Protein AF-A0A7V1MYL5-F1 (afdb_monomer_lite)

Sequence (142 aa):
MQVKKLQQYIEDFKVYLKKDRIFQEAAKWEAQANFQKHWDIDSPDFGSMYKQCLKNTQTQRLWKRESWFPKEMMLKLIAVDQEFVRRMFKDLFDESREIETRISRFKFGCDELLSDFKKQNKRSIENNHYHDNNEMILLYLS

Radius of gyration: 18.58 Å; chains: 1; bounding box: 40×32×63 Å

Foldseek 3Di:
DCVVVVVVVVVVVVVVVVPDDPPVCVQLVVLCVQLVVQDDLPDPCQLVSLVSSQDGPPDNVLQDDVVGHLSVLVSLLCVLPVVLVSVLLVLCPPVVDDNVVSLVSSVVSSVVSLVSSCVVVVPDPDDDNRPPVVSVVVSSVD

Secondary structure (DSSP, 8-state):
--HHHHHHHHHHHHHHHHSS---TTHHHHHHHHHHHHH--TT-S-HHHHHHHHT--SS-STTS-BTTB-HHHHHHHHHHH-HHHHHHHHHHHH-TTS-HHHHHHHHHHHHHHHHHHHHHH-TT------S-TTSHHHHHHT-

Structure (mmCIF, N/CA/C/O backbone):
data_AF-A0A7V1MYL5-F1
#
_entry.id   AF-A0A7V1MYL5-F1
#
loop_
_atom_site.group_PDB
_atom_site.id
_atom_site.type_symbol
_atom_site.label_atom_id
_atom_site.label_alt_id
_atom_site.label_comp_id
_atom_site.label_asym_id
_atom_site.label_entity_id
_atom_site.label_seq_id
_atom_site.pdbx_PDB_ins_code
_atom_site.Cartn_x
_atom_site.Cartn_y
_atom_site.Cartn_z
_atom_site.occupancy
_atom_site.B_iso_or_equiv
_atom_site.auth_seq_id
_atom_site.auth_comp_id
_atom_site.auth_asym_id
_atom_site.auth_atom_id
_atom_site.pdbx_PDB_model_num
ATOM 1 N N . MET A 1 1 ? 10.187 -7.994 -41.493 1.00 62.62 1 MET A N 1
ATOM 2 C CA . MET A 1 1 ? 10.339 -7.405 -40.141 1.00 62.62 1 MET A CA 1
ATOM 3 C C . MET A 1 1 ? 11.825 -7.155 -39.866 1.00 62.62 1 MET A C 1
ATOM 5 O O . MET A 1 1 ? 12.607 -8.087 -39.995 1.00 62.62 1 MET A O 1
ATOM 9 N N . GLN A 1 2 ? 12.251 -5.917 -39.578 1.00 82.88 2 GLN A N 1
ATOM 10 C CA . GLN A 1 2 ? 13.680 -5.555 -39.439 1.00 82.88 2 GLN A CA 1
ATOM 11 C C . GLN A 1 2 ? 14.184 -5.752 -37.995 1.00 82.88 2 GLN A C 1
ATOM 13 O O . GLN A 1 2 ? 14.547 -4.796 -37.315 1.00 82.88 2 GLN A O 1
ATOM 18 N N . VAL A 1 3 ? 14.208 -7.004 -37.527 1.00 86.81 3 VAL A N 1
ATOM 19 C CA . VAL A 1 3 ? 14.541 -7.379 -36.134 1.00 86.81 3 VAL A CA 1
ATOM 20 C C . VAL A 1 3 ? 15.889 -6.814 -35.669 1.00 86.81 3 VAL A C 1
ATOM 22 O O . VAL A 1 3 ? 15.983 -6.290 -34.564 1.00 86.81 3 VAL A O 1
ATOM 25 N N . LYS A 1 4 ? 16.910 -6.822 -36.537 1.00 89.00 4 LYS A N 1
ATOM 26 C CA . LYS A 1 4 ? 18.237 -6.267 -36.220 1.00 89.00 4 LYS A CA 1
ATOM 27 C C . LYS A 1 4 ? 18.207 -4.763 -35.928 1.00 89.00 4 LYS A C 1
ATOM 29 O O . LYS A 1 4 ? 18.899 -4.310 -35.026 1.00 89.00 4 LYS A O 1
ATOM 34 N N . LYS A 1 5 ? 17.390 -3.988 -36.654 1.00 91.44 5 LYS A N 1
ATOM 35 C CA . LYS A 1 5 ? 17.244 -2.549 -36.382 1.00 91.44 5 LYS A CA 1
ATOM 36 C C . LYS A 1 5 ? 16.512 -2.296 -35.071 1.00 91.44 5 LYS A C 1
ATOM 38 O O . LYS A 1 5 ? 16.905 -1.407 -34.336 1.00 91.44 5 LYS A O 1
ATOM 43 N N . LEU A 1 6 ? 15.486 -3.091 -34.762 1.00 91.56 6 LEU A N 1
ATOM 44 C CA . LEU A 1 6 ? 14.777 -2.994 -33.482 1.00 91.56 6 LEU A CA 1
ATOM 45 C C . LEU A 1 6 ? 15.709 -3.276 -32.299 1.00 91.56 6 LEU A C 1
ATOM 47 O O . LEU A 1 6 ? 15.713 -2.516 -31.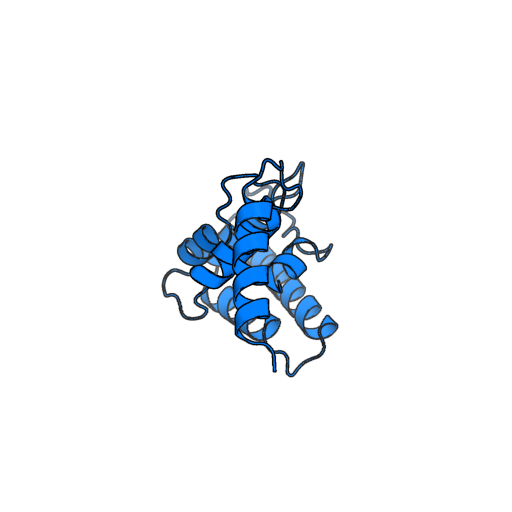340 1.00 91.56 6 LEU A O 1
ATOM 51 N N . GLN A 1 7 ? 16.533 -4.322 -32.389 1.00 94.06 7 GLN A N 1
ATOM 52 C CA . GLN A 1 7 ? 17.536 -4.629 -31.364 1.00 94.06 7 GLN A CA 1
ATOM 53 C C . GLN A 1 7 ? 18.543 -3.488 -31.198 1.00 94.06 7 GLN A C 1
ATOM 55 O O . GLN A 1 7 ? 18.810 -3.085 -30.070 1.00 94.06 7 GLN A O 1
ATOM 60 N N . GLN A 1 8 ? 19.032 -2.914 -32.303 1.00 94.69 8 GLN A N 1
ATOM 61 C CA . GLN A 1 8 ? 19.920 -1.752 -32.245 1.00 94.69 8 GLN A CA 1
ATOM 62 C C . GLN A 1 8 ? 19.246 -0.555 -31.560 1.00 94.69 8 GLN A C 1
ATOM 64 O O . GLN A 1 8 ? 19.825 0.019 -30.646 1.00 94.69 8 GLN A O 1
ATOM 69 N N . TYR A 1 9 ? 18.002 -0.227 -31.925 1.00 93.88 9 TYR A N 1
ATOM 70 C CA . TYR A 1 9 ? 17.264 0.868 -31.290 1.00 93.88 9 TYR A CA 1
ATOM 71 C C . TYR A 1 9 ? 17.023 0.639 -29.793 1.00 93.88 9 TYR A C 1
ATOM 73 O O . TYR A 1 9 ? 17.057 1.598 -29.026 1.00 93.88 9 TYR A O 1
ATOM 81 N N . ILE A 1 10 ? 16.813 -0.608 -29.356 1.00 92.06 10 ILE A N 1
ATOM 82 C CA . ILE A 1 10 ? 16.709 -0.948 -27.929 1.00 92.06 10 ILE A CA 1
ATOM 83 C C . ILE A 1 10 ? 18.030 -0.659 -27.208 1.00 92.06 10 ILE A C 1
ATOM 85 O O . ILE A 1 10 ? 18.016 -0.057 -26.134 1.00 92.06 10 ILE A O 1
ATOM 89 N N . GLU A 1 11 ? 19.166 -1.066 -27.776 1.00 94.12 11 GLU A N 1
ATOM 90 C CA . GLU A 1 11 ? 20.478 -0.819 -27.165 1.00 94.12 11 GLU A CA 1
ATOM 91 C C . GLU A 1 11 ? 20.837 0.672 -27.154 1.00 94.12 11 GLU A C 1
ATOM 93 O O . GLU A 1 11 ? 21.241 1.198 -26.114 1.00 94.12 11 GLU A O 1
ATOM 98 N N . ASP A 1 12 ? 20.586 1.386 -28.252 1.00 91.06 12 ASP A N 1
ATOM 99 C CA . ASP A 1 12 ? 20.787 2.835 -28.337 1.00 91.06 12 ASP A CA 1
ATOM 100 C C . ASP A 1 12 ? 19.919 3.573 -27.309 1.00 91.06 12 ASP A C 1
ATOM 102 O O . ASP A 1 12 ? 20.387 4.496 -26.637 1.00 91.06 12 ASP A O 1
ATOM 106 N N . PHE A 1 13 ? 18.670 3.133 -27.121 1.00 85.44 13 PHE A N 1
ATOM 107 C CA . PHE A 1 13 ? 17.770 3.697 -26.119 1.00 85.44 13 PHE A CA 1
ATOM 108 C C . PHE A 1 13 ? 18.252 3.424 -24.688 1.00 85.44 13 PHE A C 1
ATOM 110 O O . PHE A 1 13 ? 18.235 4.329 -23.856 1.00 85.44 13 PHE A O 1
ATOM 117 N N . LYS A 1 14 ? 18.764 2.224 -24.384 1.00 84.94 14 LYS A N 1
ATOM 118 C CA . LYS A 1 14 ? 19.378 1.927 -23.074 1.00 84.94 14 LYS A CA 1
ATOM 119 C C . LYS A 1 14 ? 20.594 2.811 -22.796 1.00 84.94 14 LYS A C 1
ATOM 121 O O . LYS A 1 14 ? 20.777 3.252 -21.663 1.00 84.94 14 LYS A O 1
ATOM 126 N N . VAL A 1 15 ? 21.433 3.065 -23.803 1.00 86.38 15 VAL A N 1
ATOM 127 C CA . VAL A 1 15 ? 22.581 3.983 -23.687 1.00 86.38 15 VAL A CA 1
ATOM 128 C C . VAL A 1 15 ? 22.099 5.417 -23.477 1.00 86.38 15 VAL A C 1
ATOM 130 O O . VAL A 1 15 ? 22.614 6.111 -22.601 1.00 86.38 15 VAL A O 1
ATOM 133 N N . TYR A 1 16 ? 21.078 5.841 -24.223 1.00 82.31 16 TYR A N 1
ATOM 134 C CA . TYR A 1 16 ? 20.434 7.141 -24.059 1.00 82.31 16 TYR A CA 1
ATOM 135 C C . TYR A 1 16 ? 19.884 7.338 -22.639 1.00 82.31 16 TYR A C 1
ATOM 137 O O . TYR A 1 16 ? 20.149 8.370 -22.030 1.00 82.31 16 TYR A O 1
ATOM 145 N N . LEU A 1 17 ? 19.209 6.335 -22.066 1.00 73.81 17 LEU A N 1
ATOM 146 C CA . LEU A 1 17 ? 18.688 6.388 -20.693 1.00 73.81 17 LEU A CA 1
ATOM 147 C C . LEU A 1 17 ? 19.784 6.573 -19.629 1.00 73.81 17 LEU A C 1
ATOM 149 O O . LEU A 1 17 ? 19.512 7.133 -18.571 1.00 73.81 17 LEU A O 1
ATOM 153 N N . LYS A 1 18 ? 21.016 6.121 -19.897 1.00 75.44 18 LYS A N 1
ATOM 154 C CA . LYS A 1 18 ? 22.171 6.269 -18.992 1.00 75.44 18 LYS A CA 1
ATOM 155 C C . LYS A 1 18 ? 22.897 7.608 -19.146 1.00 75.44 18 LYS A C 1
ATOM 157 O O . LYS A 1 18 ? 23.696 7.961 -18.281 1.00 75.44 18 LYS A O 1
ATOM 162 N N . LYS A 1 19 ? 22.657 8.343 -20.238 1.00 73.31 19 LYS A N 1
ATOM 163 C CA . LYS A 1 19 ? 23.243 9.665 -20.483 1.00 73.31 19 LYS A CA 1
ATOM 164 C C . LYS A 1 19 ? 22.469 10.721 -19.697 1.00 73.31 19 LYS A C 1
ATOM 166 O O . LYS A 1 19 ? 21.553 11.357 -20.201 1.00 73.31 19 LYS A O 1
ATOM 171 N N . ASP A 1 20 ? 22.875 10.853 -18.442 1.00 61.53 20 ASP A N 1
ATOM 172 C CA . ASP A 1 20 ? 22.738 12.046 -17.612 1.00 61.53 20 ASP A CA 1
ATOM 173 C C . ASP A 1 20 ? 21.341 12.687 -17.603 1.00 61.53 20 ASP A C 1
ATOM 175 O O . ASP A 1 20 ? 21.077 13.744 -18.185 1.00 61.53 20 ASP A O 1
ATOM 179 N N . ARG A 1 21 ? 20.415 12.024 -16.909 1.00 56.59 21 ARG A N 1
ATOM 180 C CA . ARG A 1 21 ? 19.166 12.648 -16.485 1.00 56.59 21 ARG A CA 1
ATOM 181 C C . ARG A 1 21 ? 18.942 12.382 -15.011 1.00 56.59 21 ARG A C 1
ATOM 183 O O . ARG A 1 21 ? 18.824 11.235 -14.586 1.00 56.59 21 ARG A O 1
ATOM 190 N N . ILE A 1 22 ? 18.732 13.466 -14.270 1.00 62.62 22 ILE A N 1
ATOM 191 C CA . ILE A 1 22 ? 17.760 13.471 -13.178 1.00 62.62 22 ILE A CA 1
ATOM 192 C C . ILE A 1 22 ? 16.434 13.078 -13.831 1.00 62.62 22 ILE A C 1
ATOM 194 O O . ILE A 1 22 ? 15.700 13.909 -14.367 1.00 62.62 22 ILE A O 1
ATOM 198 N N . PHE A 1 23 ? 16.189 11.776 -13.926 1.00 68.00 23 PHE A N 1
ATOM 199 C CA . PHE A 1 23 ? 14.985 11.263 -14.535 1.00 68.00 23 PHE A CA 1
ATOM 200 C C . PHE A 1 23 ? 13.870 11.536 -13.525 1.00 68.00 23 PHE A C 1
ATOM 202 O O . PHE A 1 23 ? 13.802 10.895 -12.480 1.00 68.00 23 PHE A O 1
ATOM 209 N N . GLN A 1 24 ? 13.060 12.565 -13.800 1.00 68.38 24 GLN A N 1
ATOM 210 C CA . GLN A 1 24 ? 12.072 13.102 -12.852 1.00 68.38 24 GLN A CA 1
ATOM 211 C C . GLN A 1 24 ? 11.135 12.019 -12.302 1.00 68.38 24 GLN A C 1
ATOM 213 O O . GLN A 1 24 ? 10.692 12.103 -11.161 1.00 68.38 24 GLN A O 1
ATOM 218 N N . GLU A 1 25 ? 10.909 10.966 -13.088 1.00 80.81 25 GLU A N 1
ATOM 219 C CA . GLU A 1 25 ? 10.026 9.854 -12.751 1.00 80.81 25 GLU A CA 1
ATOM 220 C C . GLU A 1 25 ? 10.770 8.610 -12.231 1.00 80.81 25 GLU A C 1
ATOM 222 O O . GLU A 1 25 ? 10.181 7.540 -12.109 1.00 80.81 25 GLU A O 1
ATOM 227 N N . ALA A 1 26 ? 12.065 8.714 -11.899 1.00 84.12 26 ALA A N 1
ATOM 228 C CA . ALA A 1 26 ? 12.899 7.563 -11.517 1.00 84.12 26 ALA A CA 1
ATOM 229 C C . ALA A 1 26 ? 12.362 6.891 -10.262 1.00 84.12 26 ALA A C 1
ATOM 231 O O . ALA A 1 26 ? 12.340 5.668 -10.166 1.00 84.12 26 ALA A O 1
ATOM 232 N N . ALA A 1 27 ? 11.864 7.710 -9.336 1.00 87.44 27 ALA A N 1
ATOM 233 C CA . ALA A 1 27 ? 11.191 7.242 -8.144 1.00 87.44 27 ALA A CA 1
ATOM 234 C C . ALA A 1 27 ? 9.967 6.376 -8.474 1.00 87.44 27 ALA A C 1
ATOM 236 O O . ALA A 1 27 ? 9.785 5.345 -7.833 1.00 87.44 27 ALA A O 1
ATOM 237 N N . LYS A 1 28 ? 9.146 6.759 -9.464 1.00 88.38 28 LYS A N 1
ATOM 238 C CA . LYS A 1 28 ? 7.942 5.998 -9.832 1.00 88.38 28 LYS A CA 1
ATOM 239 C C . LYS A 1 28 ? 8.304 4.649 -10.450 1.00 88.38 28 LYS A C 1
ATOM 241 O O . LYS A 1 28 ? 7.750 3.640 -10.034 1.00 88.38 28 LYS A O 1
ATOM 246 N N . TRP A 1 29 ? 9.287 4.607 -11.353 1.00 89.00 29 TRP A N 1
ATOM 247 C CA . TRP A 1 29 ? 9.741 3.332 -11.928 1.00 89.00 29 TRP A CA 1
ATOM 248 C C . TRP A 1 29 ? 10.417 2.426 -10.910 1.00 89.00 29 TRP A C 1
ATOM 250 O O . TRP A 1 29 ? 10.200 1.221 -10.946 1.00 89.00 29 TRP A O 1
ATOM 260 N N . GLU A 1 30 ? 11.217 2.976 -9.990 1.00 91.56 30 GLU A N 1
ATOM 261 C CA . GLU A 1 30 ? 11.791 2.171 -8.910 1.00 91.56 30 GLU A CA 1
ATOM 262 C C . GLU A 1 30 ? 10.684 1.596 -8.015 1.00 91.56 30 GLU A C 1
ATOM 264 O O . GLU A 1 30 ? 10.732 0.418 -7.670 1.00 91.56 30 GLU A O 1
ATOM 269 N N . ALA A 1 31 ? 9.668 2.398 -7.671 1.00 91.69 31 ALA A N 1
ATOM 270 C CA . ALA A 1 31 ? 8.528 1.932 -6.885 1.00 91.69 31 ALA A CA 1
ATOM 271 C C . ALA A 1 31 ? 7.771 0.802 -7.599 1.00 91.69 31 ALA A C 1
ATOM 273 O O . ALA A 1 31 ? 7.545 -0.242 -6.993 1.00 91.69 31 ALA A O 1
ATOM 274 N N . GLN A 1 32 ? 7.455 0.970 -8.886 1.00 92.12 32 GLN A N 1
ATOM 275 C CA . GLN A 1 32 ? 6.791 -0.059 -9.688 1.00 92.12 32 GLN A CA 1
ATOM 276 C C . GLN A 1 32 ? 7.639 -1.336 -9.786 1.00 92.12 32 GLN A C 1
ATOM 278 O O . GLN A 1 32 ? 7.138 -2.435 -9.561 1.00 92.12 32 GLN A O 1
ATOM 283 N N . ALA A 1 33 ? 8.942 -1.204 -10.053 1.00 92.88 33 ALA A N 1
ATOM 284 C CA . ALA A 1 33 ? 9.854 -2.342 -10.135 1.00 92.88 33 ALA A CA 1
ATOM 285 C C . ALA A 1 33 ? 9.968 -3.093 -8.799 1.00 92.88 33 ALA A C 1
ATOM 287 O O . ALA A 1 33 ? 9.977 -4.324 -8.782 1.00 92.88 33 ALA A O 1
ATOM 288 N N . ASN A 1 34 ? 10.032 -2.375 -7.674 1.00 95.19 34 ASN A N 1
ATOM 289 C CA . ASN A 1 34 ? 10.051 -2.990 -6.348 1.00 95.19 34 ASN A CA 1
ATOM 290 C C . ASN A 1 34 ? 8.722 -3.684 -6.036 1.00 95.19 34 ASN A C 1
ATOM 292 O O . ASN A 1 34 ? 8.744 -4.798 -5.516 1.00 95.19 34 ASN A O 1
ATOM 296 N N . PHE A 1 35 ? 7.585 -3.081 -6.391 1.00 94.94 35 PHE A N 1
ATOM 297 C CA . PHE A 1 35 ? 6.274 -3.701 -6.220 1.00 94.94 35 PHE A CA 1
ATOM 298 C C . PHE A 1 35 ? 6.177 -5.006 -7.020 1.00 94.94 35 PHE A C 1
ATOM 300 O O . PHE A 1 35 ? 5.975 -6.063 -6.436 1.00 94.94 35 PHE A O 1
ATOM 307 N N . GLN A 1 36 ? 6.457 -4.973 -8.326 1.00 93.44 36 GLN A N 1
ATOM 308 C CA . GLN A 1 36 ? 6.422 -6.158 -9.194 1.00 93.44 36 GLN A CA 1
ATOM 309 C C . GLN A 1 36 ? 7.383 -7.267 -8.749 1.00 93.44 36 GLN A C 1
ATOM 311 O O . GLN A 1 36 ? 7.089 -8.448 -8.908 1.00 93.44 36 GLN A O 1
ATOM 316 N N . LYS A 1 37 ? 8.546 -6.902 -8.201 1.00 96.25 37 LYS A N 1
ATOM 317 C CA . LYS A 1 37 ? 9.555 -7.865 -7.752 1.00 96.25 37 LYS A CA 1
ATOM 318 C C . LYS A 1 37 ? 9.194 -8.548 -6.434 1.00 96.25 37 LYS A C 1
ATOM 320 O O . LYS A 1 37 ? 9.580 -9.697 -6.230 1.00 96.25 37 LYS A O 1
ATOM 325 N N . HIS A 1 38 ? 8.569 -7.820 -5.513 1.00 96.94 38 HIS A N 1
ATOM 326 C CA . HIS A 1 38 ? 8.392 -8.265 -4.132 1.00 96.94 38 HIS A CA 1
ATOM 327 C C . HIS A 1 38 ? 6.958 -8.663 -3.794 1.00 96.94 38 HIS A C 1
ATOM 329 O O . HIS A 1 38 ? 6.767 -9.337 -2.785 1.00 96.94 38 HIS A O 1
ATOM 335 N N . TRP A 1 39 ? 5.972 -8.261 -4.596 1.00 97.38 39 TRP A N 1
ATOM 336 C CA . TRP A 1 39 ? 4.576 -8.538 -4.304 1.00 97.38 39 TRP A CA 1
ATOM 337 C C . TRP A 1 39 ? 4.268 -10.030 -4.410 1.00 97.38 39 TRP A C 1
ATOM 339 O O . TRP A 1 39 ? 4.371 -10.634 -5.476 1.00 97.38 39 TRP A O 1
ATOM 349 N N . ASP A 1 40 ? 3.840 -10.600 -3.290 1.00 97.56 40 ASP A N 1
ATOM 350 C CA . ASP A 1 40 ? 3.341 -11.965 -3.192 1.00 97.56 40 ASP A CA 1
ATOM 351 C C . ASP A 1 40 ? 2.066 -11.945 -2.348 1.00 97.56 40 ASP A C 1
ATOM 353 O O . ASP A 1 40 ? 2.104 -11.764 -1.125 1.00 97.56 40 ASP A O 1
ATOM 357 N N . ILE A 1 41 ? 0.923 -12.110 -3.020 1.00 96.69 41 ILE A N 1
ATOM 358 C CA . ILE A 1 41 ? -0.397 -12.045 -2.390 1.00 96.69 41 ILE A CA 1
ATOM 359 C C . ILE A 1 41 ? -0.614 -13.161 -1.369 1.00 96.69 41 ILE A C 1
ATOM 361 O O . ILE A 1 41 ? -1.495 -13.022 -0.526 1.00 96.69 41 ILE A O 1
ATOM 365 N N . ASP A 1 42 ? 0.175 -14.235 -1.400 1.00 97.06 42 ASP A N 1
ATOM 366 C CA . ASP A 1 42 ? 0.085 -15.364 -0.474 1.00 97.06 42 ASP A CA 1
ATOM 367 C C . ASP A 1 42 ? 1.261 -15.389 0.527 1.00 97.06 42 ASP A C 1
ATOM 369 O O . ASP A 1 42 ? 1.385 -16.324 1.317 1.00 97.06 42 ASP A O 1
ATOM 373 N N . SER A 1 43 ? 2.062 -14.311 0.592 1.00 97.88 43 SER A N 1
ATOM 374 C CA . SER A 1 43 ? 3.162 -14.171 1.557 1.00 97.88 43 SER A CA 1
ATOM 375 C C . SER A 1 43 ? 2.685 -14.399 3.002 1.00 97.88 43 SER A C 1
ATOM 377 O O . SER A 1 43 ? 1.712 -13.757 3.422 1.00 97.88 43 SER A O 1
ATOM 379 N N . PRO A 1 44 ? 3.373 -15.241 3.798 1.00 97.00 44 PRO A N 1
ATOM 380 C CA . PRO A 1 44 ? 3.018 -15.490 5.197 1.00 97.00 44 PRO A CA 1
ATOM 381 C C . PRO A 1 44 ? 3.308 -14.294 6.118 1.00 97.00 44 PRO A C 1
ATOM 383 O O . PRO A 1 44 ? 2.663 -14.152 7.155 1.00 97.00 44 PRO A O 1
ATOM 386 N N . ASP A 1 45 ? 4.258 -13.431 5.737 1.00 97.81 45 ASP A N 1
ATOM 387 C CA . ASP A 1 45 ? 4.539 -12.152 6.395 1.00 97.81 45 ASP A CA 1
ATOM 388 C C . ASP A 1 45 ? 4.158 -11.017 5.438 1.00 97.81 45 ASP A C 1
ATOM 390 O O . ASP A 1 45 ? 4.976 -10.492 4.667 1.00 97.81 45 ASP A O 1
ATOM 394 N N . PHE A 1 46 ? 2.871 -10.666 5.454 1.00 97.81 46 PHE A N 1
ATOM 395 C CA . PHE A 1 46 ? 2.325 -9.653 4.554 1.00 97.81 46 PHE A CA 1
ATOM 396 C C . PHE A 1 46 ? 2.932 -8.268 4.827 1.00 97.81 46 PHE A C 1
ATOM 398 O O . PHE A 1 46 ? 3.165 -7.484 3.907 1.00 97.81 46 PHE A O 1
ATOM 405 N N . GLY A 1 47 ? 3.261 -7.972 6.089 1.00 98.12 47 GLY A N 1
ATOM 406 C CA . GLY A 1 47 ? 3.829 -6.688 6.502 1.00 98.12 47 GLY A CA 1
ATOM 407 C C . GLY A 1 47 ? 5.254 -6.476 5.995 1.00 98.12 47 GLY A C 1
ATOM 408 O O . GLY A 1 47 ? 5.585 -5.388 5.514 1.00 98.12 47 GLY A O 1
ATOM 409 N N . SER A 1 48 ? 6.108 -7.500 6.079 1.00 98.19 48 SER A N 1
ATOM 410 C CA . SER A 1 48 ? 7.467 -7.455 5.528 1.00 98.19 48 SER A CA 1
ATOM 411 C C . SER A 1 48 ? 7.454 -7.367 4.002 1.00 98.19 48 SER A C 1
ATOM 413 O O . SER A 1 48 ? 8.148 -6.518 3.437 1.00 98.19 48 SER A O 1
ATOM 415 N N . MET A 1 49 ? 6.609 -8.164 3.339 1.00 98.06 49 MET A N 1
ATOM 416 C CA . MET A 1 49 ? 6.410 -8.106 1.887 1.00 98.06 49 MET A CA 1
ATOM 417 C C . MET A 1 49 ? 5.982 -6.697 1.438 1.00 98.06 49 MET A C 1
ATOM 419 O O . MET A 1 49 ? 6.642 -6.076 0.599 1.00 98.06 49 MET A O 1
ATOM 423 N N . TYR A 1 50 ? 4.966 -6.122 2.087 1.00 98.06 50 TYR A N 1
ATOM 424 C CA . TYR A 1 50 ? 4.473 -4.776 1.792 1.00 98.06 50 TYR A CA 1
ATOM 425 C C . TYR A 1 50 ? 5.550 -3.691 1.993 1.00 98.06 50 TYR A C 1
ATOM 427 O O . TYR A 1 50 ? 5.690 -2.773 1.179 1.00 98.06 50 TYR A O 1
ATOM 435 N N . LYS A 1 51 ? 6.381 -3.799 3.045 1.00 97.31 51 LYS A N 1
ATOM 436 C CA . LYS A 1 51 ? 7.520 -2.882 3.263 1.00 97.31 51 LYS A CA 1
ATOM 437 C C . LYS A 1 51 ? 8.520 -2.915 2.112 1.00 97.31 51 LYS A C 1
ATOM 439 O O . LYS A 1 51 ? 9.042 -1.851 1.768 1.00 97.31 51 LYS A O 1
ATOM 444 N N . GLN A 1 52 ? 8.805 -4.101 1.572 1.00 96.81 52 GLN A N 1
ATOM 445 C CA . GLN A 1 52 ? 9.753 -4.287 0.472 1.00 96.81 52 GLN A CA 1
ATOM 446 C C . GLN A 1 52 ? 9.214 -3.714 -0.840 1.00 96.81 52 GLN A C 1
ATOM 448 O O . GLN A 1 52 ? 9.952 -3.012 -1.528 1.00 96.81 52 GLN A O 1
ATOM 453 N N . CYS A 1 53 ? 7.923 -3.913 -1.122 1.00 96.56 53 CYS A N 1
ATOM 454 C CA . CYS A 1 53 ? 7.255 -3.336 -2.293 1.00 96.56 53 CYS A CA 1
ATOM 455 C C . CYS A 1 53 ? 7.369 -1.804 -2.331 1.00 96.56 53 CYS A C 1
ATOM 457 O O . CYS A 1 53 ? 7.592 -1.215 -3.382 1.00 96.56 53 CYS A O 1
ATOM 459 N N . LEU A 1 54 ? 7.289 -1.155 -1.165 1.00 94.94 54 LEU A N 1
ATOM 460 C CA . LEU A 1 54 ? 7.385 0.302 -1.016 1.00 94.94 54 LEU A CA 1
ATOM 461 C C . LEU A 1 54 ? 8.767 0.766 -0.534 1.00 94.94 54 LEU A C 1
ATOM 463 O O . LEU A 1 54 ? 8.882 1.719 0.250 1.00 94.94 54 LEU A O 1
ATOM 467 N N . LYS A 1 55 ? 9.836 0.071 -0.925 1.00 93.94 55 LYS A N 1
ATOM 468 C CA . LYS A 1 55 ? 11.201 0.588 -0.792 1.00 93.94 55 LYS A CA 1
ATOM 469 C C . LYS A 1 55 ? 11.473 1.545 -1.955 1.00 93.94 55 LYS A C 1
ATOM 471 O O . LYS A 1 55 ? 11.018 1.315 -3.069 1.00 93.94 55 LYS A O 1
ATOM 476 N N . ASN A 1 56 ? 12.174 2.643 -1.696 1.00 92.31 56 ASN A N 1
ATOM 477 C CA . ASN A 1 56 ? 12.573 3.580 -2.741 1.00 92.31 56 ASN A CA 1
ATOM 478 C C . ASN A 1 56 ? 13.828 4.324 -2.307 1.00 92.31 56 ASN A C 1
ATOM 480 O O . ASN A 1 56 ? 13.858 4.885 -1.207 1.00 92.31 56 ASN A O 1
ATOM 484 N N . THR A 1 57 ? 14.857 4.298 -3.143 1.00 89.12 57 THR A N 1
ATOM 485 C CA . THR A 1 57 ? 16.131 4.969 -2.875 1.00 89.12 57 THR A CA 1
ATOM 486 C C . THR A 1 57 ? 16.103 6.448 -3.254 1.00 89.12 57 THR A C 1
ATOM 488 O O . THR A 1 57 ? 16.873 7.223 -2.694 1.00 89.12 57 THR A O 1
ATOM 491 N N . GLN A 1 58 ? 15.181 6.854 -4.134 1.00 85.56 58 GLN A N 1
ATOM 492 C CA . GLN A 1 58 ? 15.053 8.234 -4.608 1.00 85.56 58 GLN A CA 1
ATOM 493 C C . GLN A 1 58 ? 14.218 9.107 -3.664 1.00 85.56 58 GLN A C 1
ATOM 495 O O . GLN A 1 58 ? 14.605 10.225 -3.328 1.00 85.56 58 GLN A O 1
ATOM 500 N N . THR A 1 59 ? 13.036 8.641 -3.244 1.00 87.62 59 THR A N 1
ATOM 501 C CA . THR A 1 59 ? 12.147 9.421 -2.372 1.00 87.62 59 THR A CA 1
ATOM 502 C C . THR A 1 59 ? 11.067 8.579 -1.702 1.00 87.62 59 THR A C 1
ATOM 504 O O . THR A 1 59 ? 10.560 7.615 -2.262 1.00 87.62 59 THR A O 1
ATOM 507 N N . GLN A 1 60 ? 10.631 9.009 -0.520 1.00 89.12 60 GLN A N 1
ATOM 508 C CA . GLN A 1 60 ? 9.445 8.461 0.147 1.00 89.12 60 GLN A CA 1
ATOM 509 C C . GLN A 1 60 ? 8.182 9.291 -0.124 1.00 89.12 60 GLN A C 1
ATOM 511 O O . GLN A 1 60 ? 7.098 8.902 0.301 1.00 89.12 60 GLN A O 1
ATOM 516 N N . ARG A 1 61 ? 8.294 10.416 -0.852 1.00 90.94 61 ARG A N 1
ATOM 517 C CA . ARG A 1 61 ? 7.182 11.357 -1.096 1.00 90.94 61 ARG A CA 1
ATOM 518 C C . ARG A 1 61 ? 5.985 10.755 -1.836 1.00 90.94 61 ARG A C 1
ATOM 520 O O . ARG A 1 61 ? 4.914 11.355 -1.815 1.00 90.94 61 ARG A O 1
ATOM 527 N N . LEU A 1 62 ? 6.169 9.582 -2.445 1.00 91.25 62 LEU A N 1
ATOM 528 C CA . LEU A 1 62 ? 5.126 8.794 -3.102 1.00 91.25 62 LEU A CA 1
ATOM 529 C C . LEU A 1 62 ? 4.076 8.233 -2.127 1.00 91.25 62 LEU A C 1
ATOM 531 O O . LEU A 1 62 ? 2.969 7.944 -2.552 1.00 91.25 62 LEU A O 1
ATOM 535 N N . TRP A 1 63 ? 4.401 8.087 -0.839 1.00 93.06 63 TRP A N 1
ATOM 536 C CA . TRP A 1 63 ? 3.496 7.546 0.194 1.00 93.06 63 TRP A CA 1
ATOM 537 C C . TRP A 1 63 ? 3.721 8.185 1.569 1.00 93.06 63 TRP A C 1
ATOM 539 O O . TRP A 1 63 ? 3.372 7.603 2.598 1.00 93.06 63 TRP A O 1
ATOM 549 N N . LYS A 1 64 ? 4.377 9.349 1.597 1.00 92.81 64 LYS A N 1
ATOM 550 C CA . LYS A 1 64 ? 4.692 10.084 2.821 1.00 92.81 64 LYS A CA 1
ATOM 551 C C . LYS A 1 64 ? 4.859 11.573 2.553 1.00 92.81 64 LYS A C 1
ATOM 553 O O . LYS A 1 64 ? 5.816 11.988 1.899 1.00 92.81 64 LYS A O 1
ATOM 558 N N . ARG A 1 65 ? 3.956 12.388 3.090 1.00 93.69 65 ARG A N 1
ATOM 559 C CA . ARG A 1 65 ? 4.008 13.859 3.042 1.00 93.69 65 ARG A CA 1
ATOM 560 C C . ARG A 1 65 ? 3.569 14.428 4.393 1.00 93.69 65 ARG A C 1
ATOM 562 O O . ARG A 1 65 ? 3.328 13.677 5.336 1.00 93.69 65 ARG A O 1
ATOM 569 N N . GLU A 1 66 ? 3.508 15.750 4.504 1.00 91.44 66 GLU A N 1
ATOM 570 C CA . GLU A 1 66 ? 2.962 16.404 5.692 1.00 91.44 66 GLU A CA 1
ATOM 571 C C . GLU A 1 66 ? 1.515 15.948 5.916 1.00 91.44 66 GLU A C 1
ATOM 573 O O . GLU A 1 66 ? 0.683 16.055 5.016 1.00 91.44 66 GLU A O 1
ATOM 578 N N . SER A 1 67 ? 1.240 15.376 7.091 1.00 90.12 67 SER A N 1
ATOM 579 C CA . SER A 1 67 ? -0.081 14.847 7.462 1.00 90.12 67 SER A CA 1
ATOM 580 C C . SER A 1 67 ? -0.650 13.792 6.498 1.00 90.12 67 SER A C 1
ATOM 582 O O . SER A 1 67 ? -1.865 13.645 6.394 1.00 90.12 67 SER A O 1
ATOM 584 N N . TRP A 1 68 ? 0.208 13.045 5.793 1.00 95.31 68 TRP A N 1
ATOM 585 C CA . TRP A 1 68 ? -0.208 11.967 4.892 1.00 95.31 68 TRP A CA 1
ATOM 586 C C . TRP A 1 68 ? 0.762 10.787 4.982 1.00 95.31 68 TRP A C 1
ATOM 588 O O . TRP A 1 68 ? 1.888 10.860 4.482 1.00 95.31 68 TRP A O 1
ATOM 598 N N . PHE A 1 69 ? 0.324 9.705 5.637 1.00 96.50 69 PHE A N 1
ATOM 599 C CA . PHE A 1 69 ? 1.160 8.544 5.985 1.00 96.50 69 PHE A CA 1
ATOM 600 C C . PHE A 1 69 ? 0.485 7.195 5.653 1.00 96.50 69 PHE A C 1
ATOM 602 O O . PHE A 1 69 ? 0.374 6.323 6.522 1.00 96.50 69 PHE A O 1
ATOM 609 N N . PRO A 1 70 ? -0.005 6.986 4.414 1.00 97.50 70 PRO A N 1
ATOM 610 C CA . PRO A 1 70 ? -0.745 5.775 4.049 1.00 97.50 70 PRO A CA 1
ATOM 611 C C . PRO A 1 70 ? 0.079 4.492 4.190 1.00 97.50 70 PRO A C 1
ATOM 613 O O . PRO A 1 70 ? -0.464 3.462 4.589 1.00 97.50 70 PRO A O 1
ATOM 616 N N . LYS A 1 71 ? 1.393 4.530 3.917 1.00 97.00 71 LYS A N 1
ATOM 617 C CA . LYS A 1 71 ? 2.265 3.357 4.074 1.00 97.00 71 LYS A CA 1
ATOM 618 C C . LYS A 1 71 ? 2.325 2.907 5.529 1.00 97.00 71 LYS A C 1
ATOM 620 O O . LYS A 1 71 ? 2.119 1.729 5.819 1.00 97.00 71 LYS A O 1
ATOM 625 N N . GLU A 1 72 ? 2.646 3.826 6.432 1.00 97.12 72 GLU A N 1
ATOM 626 C CA . GLU A 1 72 ? 2.741 3.552 7.860 1.00 97.12 72 GLU A CA 1
ATOM 627 C C . GLU A 1 72 ? 1.395 3.113 8.431 1.00 97.12 72 GLU A C 1
ATOM 629 O O . GLU A 1 72 ? 1.357 2.199 9.255 1.00 97.12 72 GLU A O 1
ATOM 634 N N . MET A 1 73 ? 0.297 3.715 7.969 1.00 97.94 73 MET A N 1
ATOM 635 C CA . MET A 1 73 ? -1.027 3.337 8.436 1.00 97.94 73 MET A CA 1
ATOM 636 C C . MET A 1 73 ? -1.438 1.952 7.933 1.00 97.94 73 MET A C 1
ATOM 638 O O . MET A 1 73 ? -1.846 1.127 8.741 1.00 97.94 73 MET A O 1
ATOM 642 N N . MET A 1 74 ? -1.219 1.623 6.656 1.00 98.56 74 MET A N 1
ATOM 643 C CA . MET A 1 74 ? -1.470 0.273 6.133 1.00 98.56 74 MET A CA 1
ATOM 644 C C . MET A 1 74 ? -0.666 -0.796 6.889 1.00 98.56 74 MET A C 1
ATOM 646 O O . MET A 1 74 ? -1.186 -1.864 7.180 1.00 98.56 74 MET A O 1
ATOM 650 N N . LEU A 1 75 ? 0.570 -0.502 7.308 1.00 98.56 75 LEU A N 1
ATOM 651 C CA . LEU A 1 75 ? 1.346 -1.421 8.151 1.00 98.56 75 LEU A CA 1
ATOM 652 C C . LEU A 1 75 ? 0.725 -1.663 9.529 1.00 98.56 75 LEU A C 1
ATOM 654 O O . LEU A 1 75 ? 0.820 -2.774 10.047 1.00 98.56 75 LEU A O 1
ATOM 658 N N . LYS A 1 76 ? 0.087 -0.647 10.116 1.00 98.38 76 LYS A N 1
ATOM 659 C CA . LYS A 1 76 ? -0.684 -0.806 11.354 1.00 98.38 76 LYS A CA 1
ATOM 660 C C . LYS A 1 76 ? -1.937 -1.648 11.114 1.00 98.38 76 LYS A C 1
ATOM 662 O O . LYS A 1 76 ? -2.236 -2.496 11.942 1.00 98.38 76 LYS A O 1
ATOM 667 N N . LEU A 1 77 ? -2.620 -1.465 9.981 1.00 98.56 77 LEU A N 1
ATOM 668 C CA . LEU A 1 77 ? -3.792 -2.269 9.609 1.00 98.56 77 LEU A CA 1
ATOM 669 C C . LEU A 1 77 ? -3.423 -3.741 9.353 1.00 98.56 77 LEU A C 1
ATOM 671 O O . LEU A 1 77 ? -4.099 -4.637 9.846 1.00 98.56 77 LEU A O 1
ATOM 675 N N . ILE A 1 78 ? -2.299 -4.003 8.678 1.00 98.62 78 ILE A N 1
ATOM 676 C CA . ILE A 1 78 ? -1.755 -5.360 8.496 1.00 98.62 78 ILE A CA 1
ATOM 677 C C . ILE A 1 78 ? -1.447 -6.015 9.848 1.00 98.62 78 ILE A C 1
ATOM 679 O O . ILE A 1 78 ? -1.691 -7.204 10.025 1.00 98.62 78 ILE A O 1
ATOM 683 N N . ALA A 1 79 ? -0.927 -5.251 10.813 1.00 98.25 79 ALA A N 1
ATOM 684 C CA . ALA A 1 79 ? -0.657 -5.764 12.155 1.00 98.25 79 ALA A CA 1
ATOM 685 C C . ALA A 1 79 ? -1.934 -6.072 12.961 1.00 98.25 79 ALA A C 1
ATOM 687 O O . ALA A 1 79 ? -1.864 -6.858 13.902 1.00 98.25 79 ALA A O 1
ATOM 688 N N . VAL A 1 80 ? -3.074 -5.467 12.607 1.00 98.12 80 VAL A N 1
ATOM 689 C CA . VAL A 1 80 ? -4.384 -5.779 13.201 1.00 98.12 80 VAL A CA 1
ATOM 690 C C . VAL A 1 80 ? -4.926 -7.093 12.645 1.00 98.12 80 VAL A C 1
ATOM 692 O O . VAL A 1 80 ? -5.256 -7.982 13.425 1.00 98.12 80 VAL A O 1
ATOM 695 N N . ASP A 1 81 ? -5.004 -7.222 11.319 1.00 98.38 81 ASP A N 1
ATOM 696 C CA . ASP A 1 81 ? -5.442 -8.452 10.650 1.00 98.38 81 ASP A CA 1
ATOM 697 C C . ASP A 1 81 ? -4.876 -8.528 9.223 1.00 98.38 81 ASP A C 1
ATOM 699 O O . ASP A 1 81 ? -5.436 -7.990 8.262 1.00 98.38 81 ASP A O 1
ATOM 703 N N . GLN A 1 82 ? -3.751 -9.230 9.070 1.00 98.44 82 GLN A N 1
ATOM 704 C CA . GLN A 1 82 ? -3.110 -9.389 7.765 1.00 98.44 82 GLN A CA 1
ATOM 705 C C . GLN A 1 82 ? -3.959 -10.180 6.764 1.00 98.44 82 GLN A C 1
ATOM 707 O O . GLN A 1 82 ? -3.865 -9.927 5.565 1.00 98.44 82 GLN A O 1
ATOM 712 N N . GLU A 1 83 ? -4.798 -11.114 7.219 1.00 98.44 83 GLU A N 1
ATOM 713 C CA . GLU A 1 83 ? -5.615 -11.932 6.321 1.00 98.44 83 GLU A CA 1
ATOM 714 C C . GLU A 1 83 ? -6.803 -11.136 5.787 1.00 98.44 83 GLU A C 1
ATOM 716 O O . GLU A 1 83 ? -7.207 -11.307 4.635 1.00 98.44 83 GLU A O 1
ATOM 721 N N . PHE A 1 84 ? -7.339 -10.215 6.589 1.00 98.56 84 PHE A N 1
ATOM 722 C CA . PHE A 1 84 ? -8.305 -9.238 6.106 1.00 98.56 84 PHE A CA 1
ATOM 723 C C . PHE A 1 84 ? -7.683 -8.311 5.064 1.00 98.56 84 PHE A C 1
ATOM 725 O O . PHE A 1 84 ? -8.245 -8.173 3.977 1.00 98.56 84 PHE A O 1
ATOM 732 N N . VAL A 1 85 ? -6.492 -7.762 5.328 1.00 98.69 85 VAL A N 1
ATOM 733 C CA . VAL A 1 85 ? -5.779 -6.942 4.335 1.00 98.69 85 VAL A CA 1
ATOM 734 C C . VAL A 1 85 ? -5.489 -7.737 3.058 1.00 98.69 85 VAL A C 1
ATOM 736 O O . VAL A 1 85 ? -5.699 -7.231 1.956 1.00 98.69 85 VAL A O 1
ATOM 739 N N . ARG A 1 86 ? -5.090 -9.010 3.168 1.00 98.56 86 ARG A N 1
ATOM 740 C CA . ARG A 1 86 ? -4.884 -9.893 2.011 1.00 98.56 86 ARG A CA 1
ATOM 741 C C . ARG A 1 86 ? -6.144 -10.004 1.153 1.00 98.56 86 ARG A C 1
ATOM 743 O O . ARG A 1 86 ? -6.064 -9.865 -0.066 1.00 98.56 86 ARG A O 1
ATOM 750 N N . ARG A 1 87 ? -7.310 -10.222 1.773 1.00 98.44 87 ARG A N 1
ATOM 751 C CA . ARG A 1 87 ? -8.603 -10.257 1.065 1.00 98.44 87 ARG A CA 1
ATOM 752 C C . A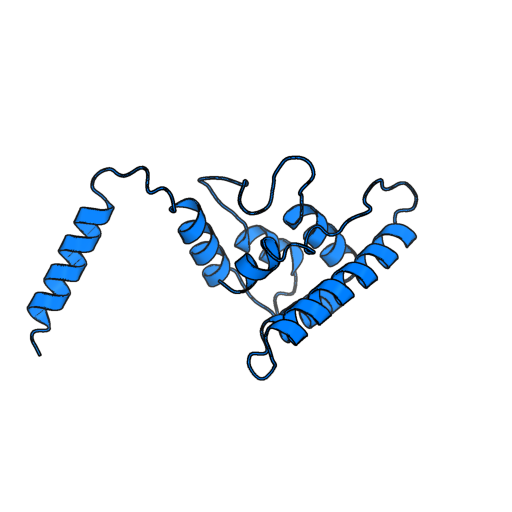RG A 1 87 ? -8.918 -8.922 0.392 1.00 98.44 87 ARG A C 1
ATOM 754 O O . ARG A 1 87 ? -9.326 -8.930 -0.763 1.00 98.44 87 ARG A O 1
ATOM 761 N N . MET A 1 88 ? -8.662 -7.796 1.062 1.00 98.44 88 MET A N 1
ATOM 762 C CA . MET A 1 88 ? -8.848 -6.466 0.468 1.00 98.44 88 MET A CA 1
ATOM 763 C C . MET A 1 88 ? -8.011 -6.284 -0.802 1.00 98.44 88 MET A C 1
ATOM 765 O O . MET A 1 88 ? -8.523 -5.786 -1.800 1.00 98.44 88 MET A O 1
ATOM 769 N N . PHE A 1 89 ? -6.742 -6.704 -0.794 1.00 98.50 89 PHE A N 1
ATOM 770 C CA . PHE A 1 89 ? -5.895 -6.633 -1.987 1.00 98.50 89 PHE A CA 1
ATOM 771 C C . PHE A 1 89 ? -6.323 -7.620 -3.082 1.00 98.50 89 PHE A C 1
ATOM 773 O O . PHE A 1 89 ? -6.284 -7.255 -4.254 1.00 98.50 89 PHE A O 1
ATOM 780 N N . LYS A 1 90 ? -6.779 -8.833 -2.732 1.00 98.06 90 LYS A N 1
ATOM 781 C CA . LYS A 1 90 ? -7.360 -9.774 -3.710 1.00 98.06 90 LYS A CA 1
ATOM 782 C C . LYS A 1 90 ? -8.567 -9.151 -4.422 1.00 98.06 90 LYS A C 1
ATOM 784 O O . LYS A 1 90 ? -8.622 -9.182 -5.645 1.00 98.06 90 LYS A O 1
ATOM 789 N N . ASP A 1 91 ? -9.467 -8.515 -3.674 1.00 98.00 91 ASP A N 1
ATOM 790 C CA . ASP A 1 91 ? -10.623 -7.805 -4.235 1.00 98.00 91 ASP A CA 1
ATOM 791 C C . ASP A 1 91 ? -10.213 -6.573 -5.062 1.00 98.00 91 ASP A C 1
ATOM 793 O O . ASP A 1 91 ? -10.821 -6.290 -6.095 1.00 98.00 91 ASP A O 1
ATOM 797 N N . LEU A 1 92 ? -9.178 -5.840 -4.637 1.00 98.25 92 LEU A N 1
ATOM 798 C CA . LEU A 1 92 ? -8.666 -4.677 -5.369 1.00 98.25 92 LEU A CA 1
ATOM 799 C C . LEU A 1 92 ? -8.098 -5.069 -6.745 1.00 98.25 92 LEU A C 1
ATOM 801 O O . LEU A 1 92 ? -8.281 -4.340 -7.724 1.00 98.25 92 LEU A O 1
ATOM 805 N N . PHE A 1 93 ? -7.449 -6.231 -6.834 1.00 97.50 93 PHE A N 1
ATOM 806 C CA . PHE A 1 93 ? -6.833 -6.741 -8.062 1.00 97.50 93 PHE A CA 1
ATOM 807 C C . PHE A 1 93 ? -7.754 -7.616 -8.924 1.00 97.50 93 PHE A C 1
ATOM 809 O O . PHE A 1 93 ? -7.350 -8.036 -10.003 1.00 97.50 93 PHE A O 1
ATOM 816 N N . ASP A 1 94 ? -8.997 -7.860 -8.504 1.00 97.31 94 ASP A N 1
ATOM 817 C CA . ASP A 1 94 ? -9.974 -8.647 -9.266 1.00 97.31 94 ASP A CA 1
ATOM 818 C C . ASP A 1 94 ? -10.535 -7.865 -10.470 1.00 97.31 94 ASP A C 1
ATOM 820 O O . ASP A 1 94 ? -11.627 -7.303 -10.424 1.00 97.31 94 ASP A O 1
ATOM 824 N N . GLU A 1 95 ? -9.803 -7.838 -11.583 1.00 96.12 95 GLU A N 1
ATOM 825 C CA . GLU A 1 95 ? -10.193 -7.116 -12.806 1.00 96.12 95 GLU A CA 1
ATOM 826 C C . GLU A 1 95 ? -11.498 -7.600 -13.465 1.00 96.12 95 GLU A C 1
ATOM 828 O O . GLU A 1 95 ? -11.971 -6.963 -14.404 1.00 96.12 95 GLU A O 1
ATOM 833 N N . SER A 1 96 ? -12.140 -8.661 -12.957 1.00 97.50 96 SER A N 1
ATOM 834 C CA . SER A 1 96 ? -13.498 -9.029 -13.380 1.00 97.50 96 SER A CA 1
ATOM 835 C C . SER A 1 96 ? -14.573 -8.032 -12.918 1.00 97.50 96 SER A C 1
ATOM 837 O O . SER A 1 96 ? -15.714 -8.099 -13.379 1.00 97.50 96 SER A O 1
ATOM 839 N N . ARG A 1 97 ? -14.230 -7.104 -12.009 1.00 95.62 97 ARG A N 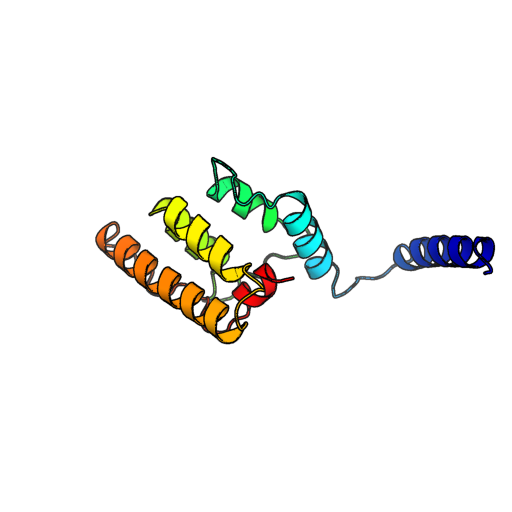1
ATOM 840 C CA . ARG A 1 97 ? -15.137 -6.093 -11.447 1.00 95.62 97 ARG A CA 1
ATOM 841 C C . ARG A 1 97 ? -14.731 -4.671 -11.819 1.00 95.62 97 ARG A C 1
ATOM 843 O O . ARG A 1 97 ? -13.552 -4.333 -11.947 1.00 95.62 97 ARG A O 1
ATOM 850 N N . GLU A 1 98 ? -15.734 -3.799 -11.855 1.00 97.31 98 GLU A N 1
ATOM 851 C CA . GLU A 1 98 ? -15.556 -2.368 -12.097 1.00 97.31 98 GLU A CA 1
ATOM 852 C C . GLU A 1 98 ? -14.578 -1.724 -11.111 1.00 97.31 98 GLU A C 1
ATOM 854 O O . GLU A 1 98 ? -14.631 -1.960 -9.898 1.00 97.31 98 GLU A O 1
ATOM 859 N N . ILE A 1 99 ? -13.697 -0.870 -11.635 1.00 96.75 99 ILE A N 1
ATOM 860 C CA . ILE A 1 99 ? -12.632 -0.224 -10.858 1.00 96.75 99 ILE A CA 1
ATOM 861 C C . ILE A 1 99 ? -13.181 0.580 -9.674 1.00 96.75 99 ILE A C 1
ATOM 863 O O . ILE A 1 99 ? -12.648 0.496 -8.568 1.00 96.75 99 ILE A O 1
ATOM 867 N N . GLU A 1 100 ? -14.294 1.290 -9.864 1.00 96.62 100 GLU A N 1
ATOM 868 C CA . GLU A 1 100 ? -14.933 2.071 -8.802 1.00 96.62 100 GLU A CA 1
ATOM 869 C C . GLU A 1 100 ? -15.389 1.185 -7.637 1.00 96.62 100 GLU A C 1
ATOM 871 O O . GLU A 1 100 ? -15.183 1.527 -6.471 1.00 96.62 100 GLU A O 1
ATOM 876 N N . THR A 1 101 ? -15.934 0.003 -7.945 1.00 97.38 101 THR A N 1
ATOM 877 C CA . THR A 1 101 ? -16.382 -0.963 -6.931 1.00 97.38 101 THR A CA 1
ATOM 878 C C . THR A 1 101 ? -15.200 -1.507 -6.135 1.00 97.38 101 THR A C 1
ATOM 880 O O . THR A 1 101 ? -15.278 -1.621 -4.911 1.00 97.38 101 THR A O 1
ATOM 883 N N . ARG A 1 102 ? -14.088 -1.815 -6.809 1.00 98.19 102 ARG A N 1
ATOM 884 C CA . ARG A 1 102 ? -12.862 -2.324 -6.175 1.00 98.19 102 ARG A CA 1
ATOM 885 C C . ARG A 1 102 ? -12.247 -1.302 -5.226 1.00 98.19 102 ARG A C 1
ATOM 887 O O . ARG A 1 102 ? -11.987 -1.617 -4.066 1.00 98.19 102 ARG A O 1
ATOM 894 N N . ILE A 1 103 ? -12.104 -0.059 -5.687 1.00 98.25 103 ILE A N 1
ATOM 895 C CA . ILE A 1 103 ? -11.585 1.055 -4.884 1.00 98.25 103 ILE A CA 1
ATOM 896 C C . ILE A 1 103 ? -12.501 1.336 -3.685 1.00 98.25 103 ILE A C 1
ATOM 898 O O . ILE A 1 103 ? -12.013 1.498 -2.566 1.00 98.25 103 ILE A O 1
ATOM 902 N N . SER A 1 104 ? -13.821 1.373 -3.894 1.00 97.88 104 SER A N 1
ATOM 903 C CA . SER A 1 104 ? -14.794 1.622 -2.823 1.00 97.88 104 SER A CA 1
ATOM 904 C C . SER A 1 104 ? -14.724 0.557 -1.724 1.00 97.88 104 SER A C 1
ATOM 906 O O . SER A 1 104 ? -14.634 0.900 -0.545 1.00 97.88 104 SER A O 1
ATOM 908 N N . ARG A 1 105 ? -14.676 -0.728 -2.097 1.00 98.12 105 ARG A N 1
ATOM 909 C CA . ARG A 1 105 ? -14.539 -1.835 -1.137 1.00 98.12 105 ARG A CA 1
ATOM 910 C C . ARG A 1 105 ? -13.216 -1.805 -0.390 1.00 98.12 105 ARG A C 1
ATOM 912 O O . ARG A 1 105 ? -13.193 -2.080 0.805 1.00 98.12 105 ARG A O 1
ATOM 919 N N . PHE A 1 106 ? -12.130 -1.443 -1.071 1.00 98.69 106 PHE A N 1
ATOM 920 C CA . PHE A 1 106 ? -10.830 -1.305 -0.428 1.00 98.69 106 PHE A CA 1
ATOM 921 C C . PHE A 1 106 ? -10.845 -0.207 0.644 1.00 98.69 106 PHE A C 1
ATOM 923 O O . PHE A 1 106 ? -10.385 -0.437 1.758 1.00 98.69 106 PHE A O 1
ATOM 930 N N . LYS A 1 107 ? -11.429 0.964 0.353 1.00 98.50 107 LYS A N 1
ATOM 931 C CA . LYS A 1 107 ? -11.581 2.039 1.352 1.00 98.50 107 LYS A CA 1
ATOM 932 C C . LYS A 1 107 ? -12.437 1.603 2.535 1.00 98.50 107 LYS A C 1
ATOM 934 O O . LYS A 1 107 ? -12.000 1.751 3.668 1.00 98.50 107 LYS A O 1
ATOM 939 N N . PHE A 1 108 ? -13.579 0.973 2.267 1.00 98.38 108 PHE A N 1
ATOM 940 C CA . PHE A 1 108 ? -14.435 0.433 3.321 1.00 98.38 108 PHE A CA 1
ATOM 941 C C . PHE A 1 108 ? -13.682 -0.566 4.218 1.00 98.38 108 PHE A C 1
ATOM 943 O O . PHE A 1 108 ? -13.768 -0.498 5.438 1.00 98.38 108 PHE A O 1
ATOM 950 N N . GLY A 1 109 ? -12.869 -1.453 3.636 1.00 98.50 109 GLY A N 1
ATOM 951 C CA . GLY A 1 109 ? -12.015 -2.353 4.414 1.00 98.50 109 GLY A CA 1
ATOM 952 C C . GLY A 1 109 ? -10.983 -1.619 5.283 1.00 98.50 109 GLY A C 1
ATOM 953 O O . GLY A 1 109 ? -10.731 -2.029 6.417 1.00 98.50 109 GLY A O 1
ATOM 954 N N . CYS A 1 110 ? -10.414 -0.514 4.790 1.00 98.56 110 CYS A N 1
ATOM 955 C CA . CYS A 1 110 ? -9.530 0.341 5.584 1.00 98.56 110 CYS A CA 1
ATOM 956 C C . CYS A 1 110 ? -10.266 1.000 6.761 1.00 98.56 110 CYS A C 1
ATOM 958 O O . CYS A 1 110 ? -9.685 1.086 7.843 1.00 98.56 110 CYS A O 1
ATOM 960 N N . ASP A 1 111 ? -11.511 1.446 6.572 1.00 98.44 111 ASP A N 1
ATOM 961 C CA . ASP A 1 111 ? -12.342 2.029 7.634 1.00 98.44 111 ASP A CA 1
ATOM 962 C C . ASP A 1 111 ? -12.629 1.020 8.753 1.00 98.44 111 ASP A C 1
ATOM 964 O O . ASP A 1 111 ? -12.440 1.327 9.937 1.00 98.44 111 ASP A O 1
ATOM 968 N N . GLU A 1 112 ? -13.011 -0.205 8.385 1.00 98.38 112 GLU A N 1
ATOM 969 C CA . GLU A 1 112 ? -13.269 -1.290 9.337 1.00 98.38 112 GLU A CA 1
ATOM 970 C C . GLU A 1 112 ? -12.010 -1.621 10.154 1.00 98.38 112 GLU A C 1
ATOM 972 O O . GLU A 1 112 ? -12.035 -1.604 11.389 1.00 98.38 112 GLU A O 1
ATOM 977 N N . LEU A 1 113 ? -10.863 -1.814 9.489 1.00 98.44 113 LEU A N 1
ATOM 978 C CA . LEU A 1 113 ? -9.604 -2.090 10.187 1.00 98.44 113 LEU A CA 1
ATOM 979 C C . LEU A 1 113 ? -9.115 -0.898 11.020 1.00 98.44 113 LEU A C 1
ATOM 981 O O . LEU A 1 113 ? -8.499 -1.095 12.068 1.00 98.44 113 LEU A O 1
ATOM 985 N N . LEU A 1 114 ? -9.381 0.342 10.601 1.00 98.31 114 LEU A N 1
ATOM 986 C CA . LEU A 1 114 ? -9.065 1.530 11.393 1.00 98.31 114 LEU A CA 1
ATOM 987 C C . LEU A 1 114 ? -9.921 1.595 12.667 1.00 98.31 114 LEU A C 1
ATOM 989 O O . LEU A 1 114 ? -9.419 1.978 13.728 1.00 98.31 114 LEU A O 1
ATOM 993 N N . SER A 1 115 ? -11.195 1.208 12.585 1.00 97.69 115 SER A N 1
ATOM 994 C CA . SER A 1 115 ? -12.079 1.068 13.747 1.00 97.69 115 SER A CA 1
ATOM 995 C C . SER A 1 115 ? -11.522 0.041 14.736 1.00 97.69 115 SER A C 1
ATOM 997 O O . SER A 1 115 ? -11.376 0.335 15.927 1.00 97.69 115 SER A O 1
ATOM 999 N N . ASP A 1 116 ? -11.114 -1.130 14.249 1.00 97.94 116 ASP A N 1
ATOM 1000 C CA . ASP A 1 116 ? -10.531 -2.180 15.087 1.00 97.94 116 ASP A CA 1
ATOM 1001 C C . ASP A 1 116 ? -9.174 -1.785 15.673 1.00 97.94 116 ASP A C 1
ATOM 1003 O O . ASP A 1 116 ? -8.934 -1.969 16.872 1.00 97.94 116 ASP A O 1
ATOM 1007 N N . PHE A 1 117 ? -8.327 -1.123 14.884 1.00 98.06 117 PHE A N 1
ATOM 1008 C CA . PHE A 1 117 ? -7.076 -0.542 15.357 1.00 98.06 117 PHE A CA 1
ATOM 1009 C C . PHE A 1 117 ? -7.308 0.416 16.537 1.00 98.06 117 PHE A C 1
ATOM 1011 O O . PHE A 1 117 ? -6.611 0.320 17.550 1.00 98.06 117 PHE A O 1
ATOM 1018 N N . LYS A 1 118 ? -8.304 1.311 16.453 1.00 97.38 118 LYS A N 1
ATOM 1019 C CA . LYS A 1 118 ? -8.656 2.255 17.533 1.00 97.38 118 LYS A CA 1
ATOM 1020 C C . LYS A 1 118 ? -9.164 1.545 18.788 1.00 97.38 118 LYS A C 1
ATOM 1022 O O . LYS A 1 118 ? -8.797 1.939 19.896 1.00 97.38 118 LYS A O 1
ATOM 1027 N N . LYS A 1 119 ? -9.967 0.483 18.641 1.00 96.62 119 LYS A N 1
ATOM 1028 C CA . LYS A 1 119 ? -10.441 -0.330 19.780 1.00 96.62 119 LYS A CA 1
ATOM 1029 C C . LYS A 1 119 ? -9.270 -0.969 20.533 1.00 96.62 119 LYS A C 1
ATOM 1031 O O . LYS A 1 119 ? -9.259 -0.945 21.766 1.00 96.62 119 LYS A O 1
ATOM 1036 N N . GLN A 1 120 ? -8.282 -1.489 19.801 1.00 96.44 120 GLN A N 1
ATOM 1037 C CA . GLN A 1 120 ? -7.069 -2.094 20.363 1.00 96.44 120 GLN A CA 1
ATOM 1038 C C . GLN A 1 120 ? -6.087 -1.044 20.916 1.00 96.44 120 GLN A C 1
ATOM 1040 O O . GLN A 1 120 ? -5.375 -1.308 21.883 1.00 96.44 120 GLN A O 1
ATOM 1045 N N . ASN A 1 121 ? -6.084 0.172 20.359 1.00 96.00 121 ASN A N 1
ATOM 1046 C CA . ASN A 1 121 ? -5.130 1.236 20.675 1.00 96.00 121 ASN A CA 1
ATOM 1047 C C . ASN A 1 121 ? -5.838 2.524 21.123 1.00 96.00 121 ASN A C 1
ATOM 1049 O O . ASN A 1 121 ? -5.694 3.575 20.503 1.00 96.00 121 ASN A O 1
ATOM 1053 N N . LYS A 1 122 ? -6.567 2.473 22.244 1.00 93.00 122 LYS A N 1
ATOM 1054 C CA . LYS A 1 122 ? -7.422 3.579 22.737 1.00 93.00 122 LYS A CA 1
ATOM 1055 C C . LYS A 1 122 ? -6.721 4.931 22.941 1.00 93.00 122 LYS A C 1
ATOM 1057 O O . LYS A 1 122 ? -7.388 5.956 22.995 1.00 93.00 122 LYS A O 1
ATOM 1062 N N . ARG A 1 123 ? -5.395 4.936 23.116 1.00 94.00 123 ARG A N 1
ATOM 1063 C CA . ARG A 1 123 ? -4.575 6.153 23.288 1.00 94.00 123 ARG A CA 1
ATOM 1064 C C . ARG A 1 123 ? -3.946 6.648 21.985 1.00 94.00 123 ARG A C 1
ATOM 1066 O O . ARG A 1 123 ? -3.230 7.644 22.003 1.00 94.00 123 ARG A O 1
ATOM 1073 N N . SER A 1 124 ? -4.141 5.927 20.885 1.00 93.19 124 SER A N 1
ATOM 1074 C CA . SER A 1 124 ? -3.585 6.308 19.596 1.00 93.19 124 SER A CA 1
ATOM 1075 C C . SER A 1 124 ? -4.258 7.572 19.081 1.00 93.19 124 SER A C 1
ATOM 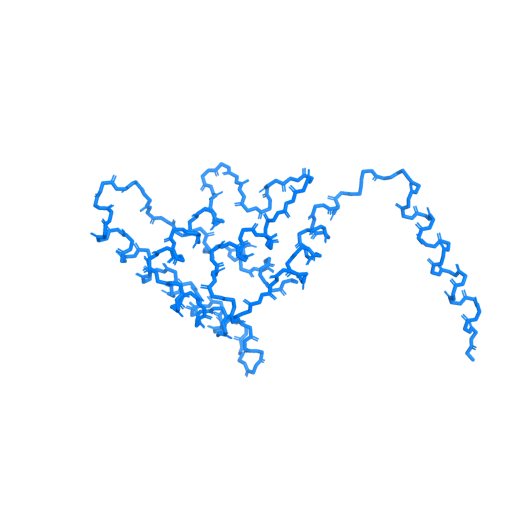1077 O O . SER A 1 124 ? -5.473 7.725 19.175 1.00 93.19 124 SER A O 1
ATOM 1079 N N . ILE A 1 125 ? -3.453 8.452 18.495 1.00 92.56 125 ILE A N 1
ATOM 1080 C CA . ILE A 1 125 ? -3.924 9.655 17.806 1.00 92.56 125 ILE A CA 1
ATOM 1081 C C . ILE A 1 125 ? -4.393 9.362 16.374 1.00 92.56 125 ILE A C 1
ATOM 1083 O O . ILE A 1 125 ? -4.960 10.236 15.726 1.00 92.56 125 ILE A O 1
ATOM 1087 N N . GLU A 1 126 ? -4.142 8.151 15.867 1.00 93.62 126 GLU A N 1
ATOM 1088 C CA . GLU A 1 126 ? -4.452 7.794 14.483 1.00 93.62 126 GLU A CA 1
ATOM 1089 C C . GLU A 1 126 ? -5.959 7.747 14.254 1.00 93.62 126 GLU A C 1
ATOM 1091 O O . GLU A 1 126 ? -6.690 6.954 14.856 1.00 93.62 126 GLU A O 1
ATOM 1096 N N . ASN A 1 127 ? -6.420 8.596 13.344 1.00 94.38 127 ASN A N 1
ATOM 1097 C CA . ASN A 1 127 ? -7.831 8.749 13.039 1.00 94.38 127 ASN A CA 1
ATOM 1098 C C . ASN A 1 127 ? -8.173 8.643 11.552 1.00 94.38 127 ASN A C 1
ATOM 1100 O O . ASN A 1 127 ? -9.365 8.666 11.251 1.00 94.38 127 ASN A O 1
ATOM 1104 N N . ASN A 1 128 ? -7.179 8.465 10.679 1.00 95.56 128 ASN A N 1
ATOM 1105 C CA . ASN A 1 128 ? -7.320 8.438 9.226 1.00 95.56 128 ASN A CA 1
ATOM 1106 C C . ASN A 1 128 ? -6.442 7.324 8.623 1.00 95.56 128 ASN A C 1
ATOM 1108 O O . ASN A 1 128 ? -5.325 7.107 9.090 1.00 95.56 128 ASN A O 1
ATOM 1112 N N . HIS A 1 129 ? -6.932 6.626 7.592 1.00 96.88 129 HIS A N 1
ATOM 1113 C CA . HIS A 1 129 ? -6.166 5.618 6.852 1.00 96.88 129 HIS A CA 1
ATOM 1114 C C . HIS A 1 129 ? -5.434 6.170 5.616 1.00 96.88 129 HIS A C 1
ATOM 1116 O O . HIS A 1 129 ? -4.599 5.470 5.054 1.00 96.88 129 HIS A O 1
ATOM 1122 N N . TYR A 1 130 ? -5.697 7.409 5.196 1.00 97.56 130 TYR A N 1
ATOM 1123 C CA . TYR A 1 130 ? -5.025 8.150 4.117 1.00 97.56 130 TYR A CA 1
ATOM 1124 C C . TYR A 1 130 ? -5.211 7.589 2.696 1.00 97.56 130 TYR A C 1
ATOM 1126 O O . TYR A 1 130 ? -4.401 7.873 1.812 1.00 97.56 130 TYR A O 1
ATOM 1134 N N . HIS A 1 131 ? -6.279 6.818 2.455 1.00 97.44 131 HIS A N 1
ATOM 1135 C CA . HIS A 1 131 ? -6.579 6.247 1.129 1.00 97.44 131 HIS A CA 1
ATOM 1136 C C . HIS A 1 131 ? -7.744 6.948 0.402 1.00 97.44 131 HIS A C 1
ATOM 1138 O O . HIS A 1 131 ? -8.083 6.563 -0.716 1.00 97.44 131 HIS A O 1
ATOM 1144 N N . ASP A 1 132 ? -8.336 7.995 0.986 1.00 93.69 132 ASP A N 1
ATOM 1145 C CA . ASP A 1 132 ? -9.546 8.652 0.464 1.00 93.69 132 ASP A CA 1
ATOM 1146 C C . ASP A 1 132 ? -9.353 9.330 -0.892 1.00 93.69 132 ASP A C 1
ATOM 1148 O O . ASP A 1 132 ? -10.254 9.302 -1.731 1.00 93.69 132 ASP A O 1
ATOM 1152 N N . ASN A 1 133 ? -8.172 9.898 -1.137 1.00 93.31 133 ASN A N 1
ATOM 1153 C CA . ASN A 1 133 ? -7.852 10.619 -2.370 1.00 93.31 133 ASN A CA 1
ATOM 1154 C C . ASN A 1 133 ? -7.408 9.704 -3.528 1.00 93.31 133 ASN A C 1
ATOM 1156 O O . ASN A 1 133 ? -6.976 10.206 -4.562 1.00 93.31 133 ASN A O 1
ATOM 1160 N N . ASN A 1 134 ? -7.478 8.379 -3.355 1.00 95.31 134 ASN A N 1
ATOM 1161 C CA . ASN A 1 134 ? -7.023 7.349 -4.298 1.00 95.31 134 ASN A CA 1
ATOM 1162 C C . ASN A 1 134 ? -5.524 7.363 -4.638 1.00 95.31 134 ASN A C 1
ATOM 1164 O O . ASN A 1 134 ? -5.079 6.444 -5.315 1.00 95.31 134 ASN A O 1
ATOM 1168 N N . GLU A 1 135 ? -4.725 8.325 -4.172 1.00 93.88 135 GLU A N 1
ATOM 1169 C CA . GLU A 1 135 ? -3.327 8.476 -4.598 1.00 93.88 135 GLU A CA 1
ATOM 1170 C C . GLU A 1 135 ? -2.499 7.228 -4.255 1.00 93.88 135 GLU A C 1
ATOM 1172 O O . GLU A 1 135 ? -1.782 6.703 -5.103 1.00 93.88 135 GLU A O 1
ATOM 1177 N N . MET A 1 136 ? -2.680 6.686 -3.045 1.00 95.69 136 MET A N 1
ATOM 1178 C CA . MET A 1 136 ? -2.041 5.430 -2.647 1.00 95.69 136 MET A CA 1
ATOM 1179 C C . MET A 1 136 ? -2.630 4.211 -3.372 1.00 95.69 136 MET A C 1
ATOM 1181 O O . MET A 1 136 ? -1.898 3.304 -3.753 1.00 95.69 136 MET A O 1
ATOM 1185 N N . ILE A 1 137 ? -3.950 4.186 -3.583 1.00 96.81 137 ILE A N 1
ATOM 1186 C CA . ILE A 1 137 ? -4.624 3.050 -4.227 1.00 96.81 137 ILE A CA 1
ATOM 1187 C C . ILE A 1 137 ? -4.169 2.911 -5.683 1.00 96.81 137 ILE A C 1
ATOM 1189 O O . ILE A 1 137 ? -3.907 1.805 -6.143 1.00 96.81 137 ILE A O 1
ATOM 1193 N N . LEU A 1 138 ? -4.011 4.030 -6.391 1.00 93.38 138 LEU A N 1
ATOM 1194 C CA . LEU A 1 138 ? -3.496 4.046 -7.758 1.00 93.38 138 LEU A CA 1
A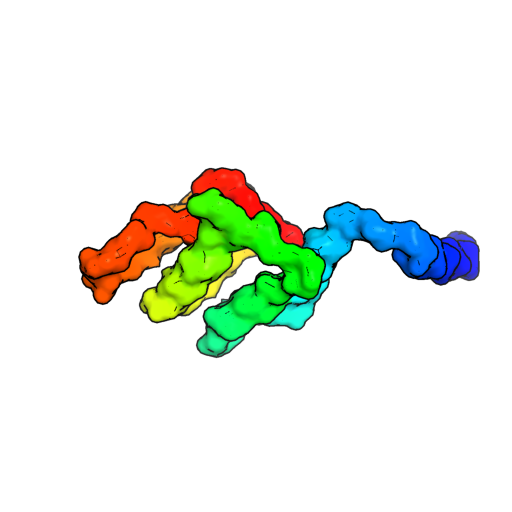TOM 1195 C C . LEU A 1 138 ? -2.055 3.534 -7.836 1.00 93.38 138 LEU A C 1
ATOM 1197 O O . LEU A 1 138 ? -1.713 2.885 -8.816 1.00 93.38 138 LEU A O 1
ATOM 1201 N N . LEU A 1 139 ? -1.237 3.759 -6.802 1.00 92.25 139 LEU A N 1
ATOM 1202 C CA . LEU A 1 139 ? 0.107 3.185 -6.728 1.00 92.25 139 LEU A CA 1
ATOM 1203 C C . LEU A 1 139 ? 0.080 1.654 -6.569 1.00 92.25 139 LEU A C 1
ATOM 1205 O O . LEU A 1 139 ? 0.962 0.969 -7.076 1.00 92.25 139 LEU A O 1
ATOM 1209 N N . TYR A 1 140 ? -0.919 1.097 -5.882 1.00 95.31 140 TYR A N 1
ATOM 1210 C CA . TYR A 1 140 ? -1.075 -0.361 -5.799 1.00 95.31 140 TYR A CA 1
ATOM 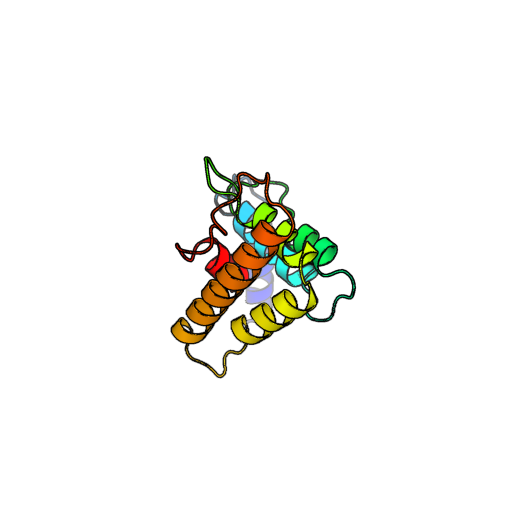1211 C C . TYR A 1 140 ? -1.482 -0.989 -7.131 1.00 95.31 140 TYR A C 1
ATOM 1213 O O . TYR A 1 140 ? -1.186 -2.154 -7.364 1.00 95.31 140 TYR A O 1
ATOM 1221 N N . LEU A 1 141 ? -2.177 -0.227 -7.975 1.00 93.06 141 LEU A N 1
ATOM 1222 C CA . LEU A 1 141 ? -2.689 -0.664 -9.274 1.00 93.06 141 LEU A CA 1
ATOM 1223 C C . LEU A 1 141 ? -1.711 -0.407 -10.436 1.00 93.06 141 LEU A C 1
ATOM 1225 O O . LEU A 1 141 ? -2.070 -0.671 -11.583 1.00 93.06 141 LEU A O 1
ATOM 1229 N N . SER A 1 142 ? -0.525 0.148 -10.160 1.00 79.38 142 SER A N 1
ATOM 1230 C CA . SER A 1 142 ? 0.512 0.435 -11.170 1.00 79.38 142 SER A CA 1
ATOM 1231 C C . SER A 1 142 ? 1.489 -0.707 -11.433 1.00 79.38 142 SER A C 1
ATOM 1233 O O . SER A 1 142 ? 1.710 -1.542 -10.534 1.00 79.38 142 SER A O 1
#

pLDDT: mean 93.02, std 8.08, range [56.59, 98.69]